Protein AF-A0A432XRM6-F1 (afdb_monomer_lite)

Radius of gyration: 23.57 Å; chains: 1; bounding box: 30×27×76 Å

Structure (mmCIF, N/CA/C/O backbone):
data_AF-A0A432XRM6-F1
#
_entry.id   AF-A0A432XRM6-F1
#
loop_
_atom_site.group_PDB
_atom_site.id
_atom_site.type_symbol
_atom_site.label_atom_id
_atom_site.label_alt_id
_atom_site.label_comp_id
_atom_site.label_asym_id
_atom_site.label_entity_id
_atom_site.label_seq_id
_atom_site.pdbx_PDB_ins_code
_atom_site.Cartn_x
_atom_site.Cartn_y
_atom_site.Cartn_z
_atom_site.occupancy
_atom_site.B_iso_or_equiv
_atom_site.auth_seq_id
_atom_site.auth_comp_id
_atom_site.auth_asym_id
_atom_site.auth_atom_id
_atom_site.pdbx_PDB_model_num
ATOM 1 N N . MET A 1 1 ? -21.441 -2.963 55.999 1.00 61.38 1 MET A N 1
ATOM 2 C CA . MET A 1 1 ? -20.084 -2.467 55.654 1.00 61.38 1 MET A CA 1
ATOM 3 C C . MET A 1 1 ? -19.527 -3.085 54.368 1.00 61.38 1 MET A C 1
ATOM 5 O O . MET A 1 1 ? -19.101 -2.330 53.510 1.00 61.38 1 MET A O 1
ATOM 9 N N . LYS A 1 2 ? -19.586 -4.414 54.171 1.00 67.69 2 LYS A N 1
ATOM 10 C CA . LYS A 1 2 ? -19.103 -5.082 52.938 1.00 67.69 2 LYS A CA 1
ATOM 11 C C . LYS A 1 2 ? -19.787 -4.591 51.649 1.00 67.69 2 LYS A C 1
ATOM 13 O O . LYS A 1 2 ? -19.114 -4.317 50.666 1.00 67.69 2 LYS A O 1
ATOM 18 N N . SER A 1 3 ? -21.107 -4.406 51.684 1.00 74.38 3 SER A N 1
ATOM 19 C CA . SER A 1 3 ? -21.900 -3.942 50.533 1.00 74.38 3 SER A CA 1
ATOM 20 C C . SER A 1 3 ? -21.603 -2.488 50.141 1.00 74.38 3 SER A C 1
ATOM 22 O O . SER A 1 3 ? -21.637 -2.150 48.964 1.00 74.38 3 SER A O 1
ATOM 24 N N . LEU A 1 4 ? -21.264 -1.640 51.121 1.00 82.81 4 LEU A N 1
ATOM 25 C CA . LEU A 1 4 ? -20.875 -0.244 50.890 1.00 82.81 4 LEU A CA 1
ATOM 26 C C . LEU A 1 4 ? -19.469 -0.158 50.280 1.00 82.81 4 LEU A C 1
ATOM 28 O O . LEU A 1 4 ? -19.256 0.591 49.335 1.00 82.81 4 LEU A O 1
ATOM 32 N N . ALA A 1 5 ? -18.532 -0.972 50.776 1.00 84.75 5 ALA A N 1
ATOM 33 C CA . ALA A 1 5 ? -17.195 -1.078 50.197 1.00 84.75 5 ALA A CA 1
ATOM 34 C C . ALA A 1 5 ? -17.243 -1.567 48.739 1.00 84.75 5 ALA A C 1
ATOM 36 O O . ALA A 1 5 ? -16.548 -1.014 47.892 1.00 84.75 5 ALA A O 1
ATOM 37 N N . LEU A 1 6 ? -18.116 -2.537 48.428 1.00 87.38 6 LEU A N 1
ATOM 38 C CA . LEU A 1 6 ? -18.342 -2.981 47.050 1.00 87.38 6 LEU A CA 1
ATOM 39 C C . LEU A 1 6 ? -18.849 -1.840 46.161 1.00 87.38 6 LEU A C 1
ATOM 41 O O . LEU A 1 6 ? -18.297 -1.628 45.090 1.00 87.38 6 LEU A O 1
ATOM 45 N N . ALA A 1 7 ? -19.855 -1.084 46.612 1.00 90.12 7 ALA A N 1
ATOM 46 C CA . ALA A 1 7 ? -20.417 0.022 45.836 1.00 90.12 7 ALA A CA 1
ATOM 47 C C . ALA A 1 7 ? -19.373 1.107 45.518 1.00 90.12 7 ALA A C 1
ATOM 49 O O . ALA A 1 7 ? -19.315 1.595 44.392 1.00 90.12 7 ALA A O 1
ATOM 50 N N . ILE A 1 8 ? -18.512 1.440 46.485 1.00 91.12 8 ILE A N 1
ATOM 51 C CA . ILE A 1 8 ? -17.433 2.419 46.304 1.00 91.12 8 ILE A CA 1
ATOM 52 C C . ILE A 1 8 ? -16.412 1.924 45.273 1.00 91.12 8 ILE A C 1
ATOM 54 O O . ILE A 1 8 ? -16.023 2.686 44.391 1.00 91.12 8 ILE A O 1
ATOM 58 N N . ILE A 1 9 ? -16.014 0.650 45.342 1.00 92.62 9 ILE A N 1
ATOM 59 C CA . ILE A 1 9 ? -15.080 0.050 44.378 1.00 92.62 9 ILE A CA 1
ATOM 60 C C . ILE A 1 9 ? -15.673 0.076 42.965 1.00 92.62 9 ILE A C 1
ATOM 62 O O . ILE A 1 9 ? -14.986 0.467 42.024 1.00 92.62 9 ILE A O 1
ATOM 66 N N . THR A 1 10 ? -16.952 -0.280 42.813 1.00 89.00 10 THR A N 1
ATOM 67 C CA . THR A 1 10 ? -17.626 -0.259 41.510 1.00 89.00 10 THR A CA 1
ATOM 68 C C . THR A 1 10 ? -17.663 1.149 40.923 1.00 89.00 10 THR A C 1
ATOM 70 O O . THR A 1 10 ? -17.358 1.319 39.749 1.00 89.00 10 THR A O 1
ATOM 73 N N . ILE A 1 11 ? -17.978 2.163 41.737 1.00 91.25 11 ILE A N 1
ATOM 74 C CA . ILE A 1 11 ? -17.996 3.569 41.309 1.00 91.25 11 ILE A CA 1
ATOM 75 C C . ILE A 1 11 ? -16.601 4.019 40.862 1.00 91.25 11 ILE A C 1
ATOM 77 O O . ILE A 1 11 ? -16.479 4.676 39.833 1.00 91.25 11 ILE A O 1
ATOM 81 N N . LEU A 1 12 ? -15.547 3.629 41.584 1.00 90.75 12 LEU A N 1
ATOM 82 C CA . LEU A 1 12 ? -14.173 4.029 41.270 1.00 90.75 12 LEU A CA 1
ATOM 83 C C . LEU A 1 12 ? -13.696 3.508 39.904 1.00 90.75 12 LEU A C 1
ATOM 85 O O . LEU A 1 12 ? -12.972 4.207 39.201 1.00 90.75 12 LEU A O 1
ATOM 89 N N . ILE A 1 13 ? -14.128 2.307 39.508 1.00 90.25 13 ILE A N 1
ATOM 90 C CA . ILE A 1 13 ? -13.734 1.674 38.239 1.00 90.25 13 ILE A CA 1
ATOM 91 C C . ILE A 1 13 ? -14.312 2.416 37.023 1.00 90.25 13 ILE A C 1
ATOM 93 O O . ILE A 1 13 ? -13.656 2.486 35.986 1.00 90.25 13 ILE A O 1
ATOM 97 N N . VAL A 1 14 ? -15.500 3.021 37.142 1.00 87.75 14 VAL A N 1
ATOM 98 C CA . VAL A 1 14 ? -16.163 3.733 36.028 1.00 87.75 14 VAL A CA 1
ATOM 99 C C . VAL A 1 14 ? -15.394 4.990 35.603 1.00 87.75 14 VAL A C 1
ATOM 101 O O . VAL A 1 14 ? -15.474 5.402 34.449 1.00 87.75 14 VAL A O 1
ATOM 104 N N . PHE A 1 15 ? -14.612 5.590 36.503 1.00 86.50 15 PHE A N 1
ATOM 105 C CA . PHE A 1 15 ? -13.847 6.807 36.210 1.00 86.50 15 PHE A CA 1
ATOM 106 C C . PHE A 1 15 ? -12.465 6.547 35.597 1.00 86.50 15 PHE A C 1
ATOM 108 O O . PHE A 1 15 ? -11.761 7.498 35.245 1.00 86.50 15 PHE A O 1
ATOM 115 N N . ILE A 1 16 ? -12.069 5.281 35.432 1.00 88.00 16 ILE A N 1
ATOM 116 C CA . ILE A 1 16 ? -10.793 4.919 34.815 1.00 88.00 16 ILE A CA 1
ATOM 117 C C . ILE A 1 16 ? -10.930 5.067 33.294 1.00 88.00 16 ILE A C 1
ATOM 119 O O . ILE A 1 16 ? -11.349 4.152 32.589 1.00 88.00 16 ILE A O 1
ATOM 123 N N . ASN A 1 17 ? -10.573 6.244 32.782 1.00 80.81 17 ASN A N 1
ATOM 124 C CA . ASN A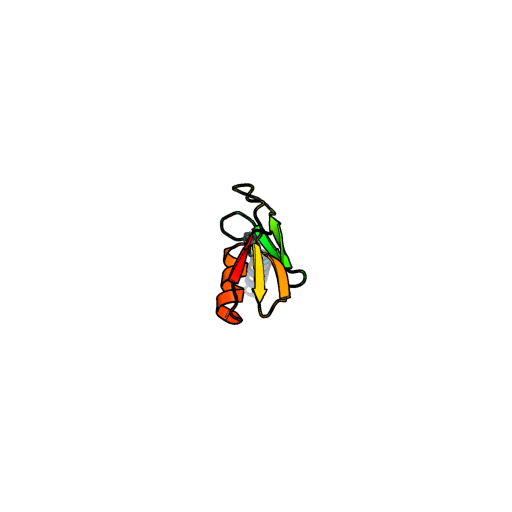 1 17 ? -10.509 6.502 31.348 1.00 80.81 17 ASN A CA 1
ATOM 125 C C . ASN A 1 17 ? -9.132 6.074 30.828 1.00 80.81 17 ASN A C 1
ATOM 127 O O . ASN A 1 17 ? -8.121 6.710 31.123 1.00 80.81 17 ASN A O 1
ATOM 131 N N . VAL A 1 18 ? -9.088 4.983 30.063 1.00 85.06 18 VAL A N 1
ATOM 132 C CA . VAL A 1 18 ? -7.881 4.564 29.343 1.00 85.06 18 VAL A CA 1
ATOM 133 C C . VAL A 1 18 ? -7.795 5.320 28.020 1.00 85.06 18 VAL A C 1
ATOM 135 O O . VAL A 1 18 ? -8.717 5.279 27.207 1.00 85.06 18 VAL A O 1
ATOM 138 N N . ASN A 1 19 ? -6.687 6.026 27.798 1.00 82.88 19 ASN A N 1
ATOM 139 C CA . ASN A 1 19 ? -6.428 6.669 26.514 1.00 82.88 19 ASN A CA 1
ATOM 140 C C . ASN A 1 19 ? -6.092 5.582 25.485 1.00 82.88 19 ASN A C 1
ATOM 142 O O . ASN A 1 19 ? -5.082 4.891 25.617 1.00 82.88 19 ASN A O 1
ATOM 146 N N . ALA A 1 20 ? -6.953 5.408 24.482 1.00 79.69 20 ALA A N 1
ATOM 147 C CA . ALA A 1 20 ? -6.685 4.528 23.353 1.00 79.69 20 ALA A CA 1
ATOM 148 C C . ALA A 1 20 ? -5.887 5.299 22.293 1.00 79.69 20 ALA A C 1
ATOM 150 O O . ALA A 1 20 ? -6.415 6.197 21.638 1.00 79.69 20 ALA A O 1
ATOM 151 N N . GLU A 1 21 ? -4.616 4.944 22.131 1.00 79.50 21 GLU A N 1
ATOM 152 C CA . GLU A 1 21 ? -3.750 5.513 21.097 1.00 79.50 21 GLU A CA 1
ATOM 153 C C . GLU A 1 21 ? -4.231 5.045 19.716 1.00 79.50 21 GLU A C 1
ATOM 155 O O . GLU A 1 21 ? -4.237 3.850 19.402 1.00 79.50 21 GLU A O 1
ATOM 160 N N . ALA A 1 22 ? -4.656 5.984 18.870 1.00 68.56 22 ALA A N 1
ATOM 161 C CA . ALA A 1 22 ? -5.057 5.670 17.506 1.00 68.56 22 ALA A CA 1
ATOM 162 C C . ALA A 1 22 ? -3.823 5.247 16.693 1.00 68.56 22 ALA A C 1
ATOM 164 O O . ALA A 1 22 ? -2.951 6.057 16.379 1.00 68.56 22 ALA A O 1
ATOM 165 N N . HIS A 1 23 ? -3.747 3.965 16.337 1.00 67.81 23 HIS A N 1
ATOM 166 C CA . HIS A 1 23 ? -2.685 3.451 15.476 1.00 67.81 23 HIS A CA 1
ATOM 167 C C . HIS A 1 23 ? -2.727 4.142 14.105 1.00 67.81 23 HIS A C 1
ATOM 169 O O . HIS A 1 23 ? -3.804 4.398 13.559 1.00 67.81 23 HIS A O 1
ATOM 175 N N . SER A 1 24 ? -1.558 4.385 13.502 1.00 64.56 24 SER A N 1
ATOM 176 C CA . SER A 1 24 ? -1.467 4.851 12.118 1.00 64.56 24 SER A CA 1
ATOM 177 C C . SER A 1 24 ? -2.088 3.792 11.203 1.00 64.56 24 SER A C 1
ATOM 179 O O . SER A 1 24 ? -1.545 2.708 10.997 1.00 64.56 24 SER A O 1
ATOM 181 N N . GLY A 1 25 ? -3.303 4.050 10.721 1.00 66.88 25 GLY A N 1
ATOM 182 C CA . GLY A 1 25 ? -4.094 3.056 10.006 1.00 66.88 25 GLY A CA 1
ATOM 183 C C . GLY A 1 25 ? -3.359 2.513 8.783 1.00 66.88 25 GLY A C 1
ATOM 184 O O . GLY A 1 25 ? -3.294 3.200 7.780 1.00 66.88 25 GLY A O 1
ATOM 185 N N . ARG A 1 26 ? -2.808 1.292 8.867 1.00 72.00 26 ARG A N 1
ATOM 186 C CA . ARG A 1 26 ? -2.213 0.464 7.785 1.00 72.00 26 ARG A CA 1
ATOM 187 C C . ARG A 1 26 ? -1.398 1.211 6.705 1.00 72.00 26 ARG A C 1
ATOM 189 O O . ARG A 1 26 ? -1.257 0.699 5.594 1.00 72.00 26 ARG A O 1
ATOM 196 N N . THR A 1 27 ? -0.848 2.386 7.006 1.00 78.12 27 THR A N 1
ATOM 197 C CA . THR A 1 27 ? -0.014 3.158 6.086 1.00 78.12 27 THR A CA 1
ATOM 198 C C . THR A 1 27 ? 1.422 2.652 6.133 1.00 78.12 27 THR A C 1
ATOM 200 O O . THR A 1 27 ? 1.912 2.244 7.183 1.00 78.12 27 THR A O 1
ATOM 203 N N . ASN A 1 28 ? 2.116 2.682 5.001 1.00 76.50 28 ASN A N 1
ATOM 204 C CA . ASN A 1 28 ? 3.537 2.373 4.911 1.00 76.50 28 ASN A CA 1
ATOM 205 C C . ASN A 1 28 ? 4.400 3.449 5.606 1.00 76.50 28 ASN A C 1
ATOM 207 O O . ASN A 1 28 ? 3.894 4.461 6.094 1.00 76.50 28 ASN A O 1
ATOM 211 N N . ALA A 1 29 ? 5.721 3.251 5.615 1.00 74.75 29 ALA A N 1
ATOM 212 C CA . ALA A 1 29 ? 6.672 4.183 6.232 1.00 74.75 29 ALA A CA 1
ATOM 213 C C . ALA A 1 29 ? 6.615 5.616 5.657 1.00 74.75 29 ALA A C 1
ATOM 215 O O . ALA A 1 29 ? 7.005 6.560 6.342 1.00 74.75 29 ALA A O 1
ATOM 216 N N . ALA A 1 30 ? 6.098 5.786 4.434 1.00 75.94 30 ALA A N 1
ATOM 217 C CA . ALA A 1 30 ? 5.901 7.090 3.804 1.00 75.94 30 ALA A CA 1
ATOM 218 C C . ALA A 1 30 ? 4.589 7.784 4.228 1.00 75.94 30 ALA A C 1
ATOM 220 O O . ALA A 1 30 ? 4.396 8.949 3.897 1.00 75.94 30 ALA A O 1
ATOM 221 N N . GLY A 1 31 ? 3.701 7.111 4.972 1.00 80.50 31 GLY A N 1
ATOM 222 C CA . GLY A 1 31 ? 2.399 7.652 5.384 1.00 80.50 31 GLY A CA 1
ATOM 223 C C . GLY A 1 31 ? 1.279 7.440 4.358 1.00 80.50 31 GLY A C 1
ATOM 224 O O . GLY A 1 31 ? 0.290 8.180 4.349 1.00 80.50 31 GLY A O 1
ATOM 225 N N . CYS A 1 32 ? 1.425 6.431 3.494 1.00 82.69 32 CYS A N 1
ATOM 226 C CA . CYS A 1 32 ? 0.509 6.147 2.393 1.00 82.69 32 CYS A CA 1
ATOM 227 C C . CYS A 1 32 ? 0.020 4.700 2.388 1.00 82.69 32 CYS A C 1
ATOM 229 O O . CYS A 1 32 ? 0.665 3.815 2.946 1.00 82.69 32 CYS A O 1
ATOM 231 N N . HIS A 1 33 ? -1.102 4.424 1.731 1.00 81.88 33 HIS A N 1
ATOM 232 C CA . HIS A 1 33 ? -1.596 3.061 1.565 1.00 81.88 33 HIS A CA 1
ATOM 233 C C . HIS A 1 33 ? -2.303 2.863 0.226 1.00 81.88 33 HIS A C 1
ATOM 235 O O . HIS A 1 33 ? -2.793 3.805 -0.393 1.00 81.88 33 HIS A O 1
ATOM 241 N N . THR A 1 34 ? -2.357 1.605 -0.202 1.00 78.56 34 THR A N 1
ATOM 242 C CA . THR A 1 34 ? -3.118 1.175 -1.374 1.00 78.56 34 THR A CA 1
ATOM 243 C C . THR A 1 34 ? -4.489 0.687 -0.918 1.00 78.56 34 THR A C 1
ATOM 245 O O . THR A 1 34 ? -4.589 -0.194 -0.061 1.0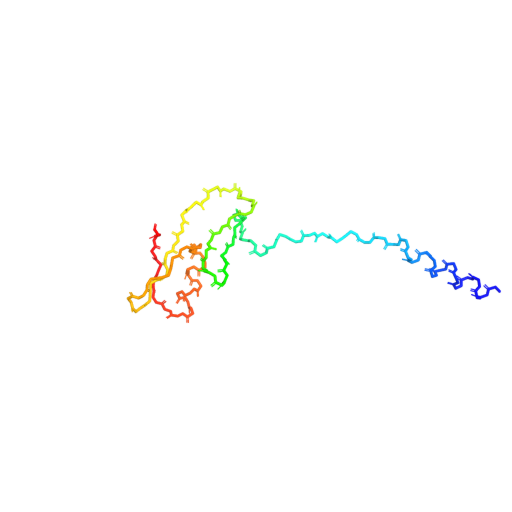0 78.56 34 THR A O 1
ATOM 248 N N . ASN A 1 35 ? -5.557 1.215 -1.510 1.00 77.75 35 ASN A N 1
ATOM 249 C CA . ASN A 1 35 ? -6.904 0.706 -1.300 1.00 77.75 35 ASN A CA 1
ATOM 250 C C . ASN A 1 35 ? -7.056 -0.669 -1.976 1.00 77.75 35 ASN A C 1
ATOM 252 O O . ASN A 1 35 ? -6.970 -0.773 -3.194 1.00 77.75 35 ASN A O 1
ATOM 256 N N . ASN A 1 36 ? -7.332 -1.726 -1.209 1.00 74.94 36 ASN A N 1
ATOM 257 C CA . ASN A 1 36 ? -7.467 -3.083 -1.760 1.00 74.94 36 ASN A CA 1
ATOM 258 C C . ASN A 1 36 ? -8.681 -3.267 -2.687 1.00 74.94 36 ASN A C 1
ATOM 260 O O . ASN A 1 36 ? -8.690 -4.189 -3.497 1.00 74.94 36 ASN A O 1
ATOM 264 N N . LYS A 1 37 ? -9.709 -2.418 -2.569 1.00 73.88 37 LYS A N 1
ATOM 265 C CA . LYS A 1 37 ? -10.916 -2.482 -3.400 1.00 73.88 37 LYS A CA 1
ATOM 266 C C . LYS A 1 37 ? -10.686 -1.848 -4.769 1.00 73.88 37 LYS A C 1
ATOM 268 O O . LYS A 1 37 ? -11.110 -2.410 -5.773 1.00 73.88 37 LYS A O 1
ATOM 273 N N . THR A 1 38 ? -10.037 -0.684 -4.810 1.00 75.19 38 THR A N 1
ATOM 274 C CA . THR A 1 38 ? -9.858 0.085 -6.055 1.00 75.19 38 THR A CA 1
ATOM 275 C C . THR A 1 38 ? -8.470 -0.067 -6.672 1.00 75.19 38 THR A C 1
ATOM 277 O O . THR A 1 38 ? -8.333 0.061 -7.880 1.00 75.19 38 THR A O 1
ATOM 280 N N . GLY A 1 39 ? -7.453 -0.380 -5.870 1.00 72.56 39 GLY A N 1
ATOM 281 C CA . GLY A 1 39 ? -6.043 -0.364 -6.263 1.00 72.56 39 GLY A CA 1
ATOM 282 C C . GLY A 1 39 ? -5.361 0.993 -6.081 1.00 72.56 39 GLY A C 1
ATOM 283 O O . GLY A 1 39 ? -4.154 1.063 -6.247 1.00 72.56 39 GLY A O 1
ATOM 284 N N . ASN A 1 40 ? -6.089 2.048 -5.693 1.00 74.94 40 ASN A N 1
ATOM 285 C CA . ASN A 1 40 ? -5.539 3.405 -5.633 1.00 74.94 40 ASN A CA 1
ATOM 286 C C . ASN A 1 40 ? -4.623 3.616 -4.421 1.00 74.94 40 ASN A C 1
ATOM 288 O O . ASN A 1 40 ? -5.034 3.410 -3.274 1.00 74.94 40 ASN A O 1
ATOM 292 N N . TYR A 1 41 ? -3.421 4.119 -4.674 1.00 81.19 41 TYR A N 1
ATOM 293 C CA . TYR A 1 41 ? -2.458 4.555 -3.673 1.00 81.19 41 TYR A CA 1
ATOM 294 C C . TYR A 1 41 ? -2.677 6.021 -3.322 1.00 81.19 41 TYR A C 1
ATOM 296 O O . TYR A 1 41 ? -2.712 6.885 -4.194 1.00 81.19 41 TYR A O 1
ATOM 304 N N . HIS A 1 42 ? -2.839 6.299 -2.033 1.00 82.00 42 HIS A N 1
ATOM 305 C CA . HIS A 1 42 ? -2.995 7.657 -1.529 1.00 82.00 42 HIS A CA 1
ATOM 306 C C . HIS A 1 42 ? -2.388 7.801 -0.135 1.00 82.00 42 HIS A C 1
ATOM 308 O O . HIS A 1 42 ? -2.198 6.827 0.601 1.00 82.00 42 HIS A O 1
ATOM 314 N N . CYS A 1 43 ? -2.061 9.040 0.215 1.00 81.50 43 CYS A N 1
ATOM 315 C CA . CYS A 1 43 ? -1.345 9.385 1.434 1.00 81.50 43 CYS A CA 1
ATOM 316 C C . CYS A 1 43 ? -2.229 10.209 2.365 1.00 81.50 43 CYS A C 1
ATOM 318 O O . CYS A 1 43 ? -2.913 11.120 1.910 1.00 81.50 43 CYS A O 1
ATOM 320 N N . HIS A 1 44 ? -2.193 9.901 3.662 1.00 79.12 44 HIS A N 1
ATOM 321 C CA . HIS A 1 44 ? -2.921 10.665 4.683 1.00 79.12 44 HIS A CA 1
ATOM 322 C C . HIS A 1 44 ? -2.011 11.621 5.461 1.00 79.12 44 HIS A C 1
ATOM 324 O O . HIS A 1 44 ? -2.491 12.639 5.935 1.00 79.12 44 HIS A O 1
ATOM 330 N N . ASN A 1 45 ? -0.711 11.315 5.564 1.00 74.06 45 ASN A N 1
ATOM 331 C CA . ASN A 1 45 ? 0.310 12.147 6.212 1.00 74.06 45 ASN A CA 1
ATOM 332 C C . ASN A 1 45 ? 1.667 11.877 5.550 1.00 74.06 45 ASN A C 1
ATOM 334 O O . ASN A 1 45 ? 2.533 11.225 6.136 1.00 74.06 45 ASN A O 1
ATOM 338 N N . ALA A 1 46 ? 1.815 12.282 4.286 1.00 69.06 46 ALA A N 1
ATOM 339 C CA . ALA A 1 46 ? 3.020 11.984 3.521 1.00 69.06 46 ALA A CA 1
ATOM 340 C C . ALA A 1 46 ? 4.247 12.608 4.206 1.00 69.06 46 ALA A C 1
ATOM 342 O O . ALA A 1 46 ? 4.403 13.827 4.208 1.00 69.06 46 ALA A O 1
ATOM 343 N N . LYS A 1 47 ? 5.130 11.779 4.781 1.00 69.94 47 LYS A N 1
ATOM 344 C CA . LYS A 1 47 ? 6.418 12.261 5.319 1.00 69.94 47 LYS A CA 1
ATOM 345 C C . LYS A 1 47 ? 7.340 12.737 4.198 1.00 69.94 47 LYS A C 1
ATOM 347 O O . LYS A 1 47 ? 8.197 13.587 4.409 1.00 69.94 47 LYS A O 1
ATOM 352 N N . THR A 1 48 ? 7.149 12.177 3.010 1.00 62.75 48 THR A N 1
ATOM 353 C CA . THR A 1 48 ? 7.788 12.574 1.760 1.00 62.75 48 THR A CA 1
ATOM 354 C C . THR A 1 48 ? 6.725 12.442 0.671 1.00 62.75 48 THR A C 1
ATOM 356 O O . THR A 1 48 ? 6.092 11.385 0.588 1.00 62.75 48 THR A O 1
ATOM 359 N N . PRO A 1 49 ? 6.455 13.485 -0.131 1.00 59.41 49 PRO A N 1
ATOM 360 C CA . PRO A 1 49 ? 5.472 13.401 -1.199 1.00 59.41 49 PRO A CA 1
ATOM 361 C C . PRO A 1 49 ? 6.044 12.551 -2.337 1.00 59.41 49 PRO A C 1
ATOM 363 O O . PRO A 1 49 ? 6.649 13.062 -3.271 1.00 59.41 49 PRO A O 1
ATOM 366 N N . THR A 1 50 ? 5.876 11.234 -2.246 1.00 64.31 50 THR A N 1
ATOM 367 C CA . THR A 1 50 ? 6.179 10.326 -3.353 1.00 64.31 50 THR A CA 1
ATOM 368 C C . THR A 1 50 ? 4.890 10.051 -4.112 1.00 64.31 50 THR A C 1
ATOM 370 O O . THR A 1 50 ? 4.065 9.240 -3.691 1.00 64.31 50 THR A O 1
ATOM 373 N N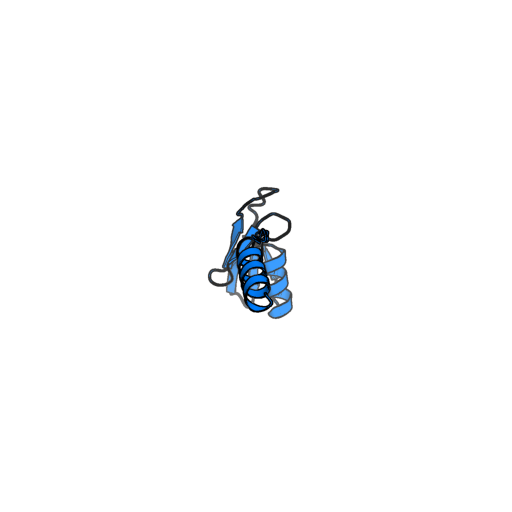 . THR A 1 51 ? 4.718 10.756 -5.228 1.00 68.25 51 THR A N 1
ATOM 374 C CA . THR A 1 51 ? 3.599 10.614 -6.172 1.00 68.25 51 THR A CA 1
ATOM 375 C C . THR A 1 51 ? 3.796 9.483 -7.176 1.00 68.25 51 THR A C 1
ATOM 377 O O . THR A 1 51 ? 2.839 9.121 -7.858 1.00 68.25 51 THR A O 1
ATOM 380 N N . THR A 1 52 ? 4.997 8.902 -7.269 1.00 77.88 52 THR A N 1
ATOM 381 C CA . THR A 1 52 ? 5.254 7.782 -8.178 1.00 77.88 52 THR A CA 1
ATOM 382 C C . THR A 1 52 ? 4.439 6.572 -7.748 1.00 77.88 52 THR A C 1
ATOM 384 O O . THR A 1 52 ? 4.658 5.982 -6.685 1.00 77.88 52 THR A O 1
ATOM 387 N N . THR A 1 53 ? 3.488 6.208 -8.598 1.00 85.38 53 THR A N 1
ATOM 388 C CA . THR A 1 53 ? 2.730 4.968 -8.484 1.00 85.38 53 THR A CA 1
ATOM 389 C C . THR A 1 53 ? 3.243 3.973 -9.514 1.00 85.38 53 THR A C 1
ATOM 391 O O . THR A 1 53 ? 3.963 4.335 -10.439 1.00 85.38 53 THR A O 1
ATOM 394 N N . TYR A 1 54 ? 2.894 2.709 -9.325 1.00 89.25 54 TYR A N 1
ATOM 395 C CA . TYR A 1 54 ? 3.330 1.608 -10.162 1.00 89.25 54 TYR A CA 1
ATOM 396 C C . TYR A 1 54 ? 2.129 0.827 -10.680 1.00 89.25 54 TYR A C 1
ATOM 398 O O . TYR A 1 54 ? 1.118 0.665 -9.981 1.00 89.25 54 TYR A O 1
ATOM 406 N N . CYS A 1 55 ? 2.289 0.270 -11.872 1.00 91.62 55 CYS A N 1
ATOM 407 C CA . CYS A 1 55 ? 1.407 -0.717 -12.454 1.00 91.62 55 CYS A CA 1
ATOM 408 C C . CYS A 1 55 ? 1.963 -2.129 -12.278 1.00 91.62 55 CYS A C 1
ATOM 410 O O . CYS A 1 55 ? 3.136 -2.393 -12.540 1.00 91.62 55 CYS A O 1
ATOM 412 N N . HIS A 1 56 ? 1.095 -3.052 -11.866 1.00 93.12 56 HIS A N 1
ATOM 413 C CA . HIS A 1 56 ? 1.334 -4.488 -11.940 1.00 93.12 56 HIS A CA 1
ATOM 414 C C . HIS A 1 56 ? 0.834 -4.998 -13.289 1.00 93.12 56 HIS A C 1
ATOM 416 O O . HIS A 1 56 ? -0.349 -4.855 -13.606 1.00 93.12 56 HIS A O 1
ATOM 422 N N . VAL A 1 57 ? 1.740 -5.577 -14.077 1.00 94.88 57 VAL A N 1
ATOM 423 C CA . VAL A 1 57 ? 1.438 -6.141 -15.394 1.00 94.88 57 VAL A CA 1
ATOM 424 C C . VAL A 1 57 ? 1.534 -7.659 -15.326 1.00 94.88 57 VAL A C 1
ATOM 426 O O . VAL A 1 57 ? 2.588 -8.211 -15.004 1.00 94.88 57 VAL A O 1
ATOM 429 N N . PHE A 1 58 ? 0.435 -8.338 -15.650 1.00 95.56 58 PHE A N 1
ATOM 430 C CA . PHE A 1 58 ? 0.357 -9.796 -15.694 1.00 95.56 58 PHE A CA 1
ATOM 431 C C . PHE A 1 58 ? -0.502 -10.253 -16.878 1.00 95.56 58 PHE A C 1
ATOM 433 O O . PHE A 1 58 ? -1.634 -9.799 -17.036 1.00 95.56 58 PHE A O 1
ATOM 440 N N . ASN A 1 59 ? 0.045 -11.137 -17.723 1.00 93.25 59 ASN A N 1
ATOM 441 C CA . ASN A 1 59 ? -0.614 -11.660 -18.930 1.00 93.25 59 ASN A CA 1
ATOM 442 C C . ASN A 1 59 ? -1.267 -10.571 -19.808 1.00 93.25 59 ASN A C 1
ATOM 444 O O . ASN A 1 59 ? -2.405 -10.710 -20.248 1.00 93.25 59 ASN A O 1
ATOM 448 N N . GLY A 1 60 ? -0.568 -9.452 -20.022 1.00 89.88 60 GLY A N 1
ATOM 449 C CA . GLY A 1 60 ? -1.055 -8.337 -20.846 1.00 89.88 60 GLY A CA 1
ATOM 450 C C . GLY A 1 60 ? -2.116 -7.445 -20.186 1.00 89.88 60 GLY A C 1
ATOM 451 O O . GLY A 1 60 ? -2.494 -6.435 -20.768 1.00 89.88 60 GLY A O 1
ATOM 452 N N . THR A 1 61 ? -2.569 -7.761 -18.968 1.00 90.81 61 THR A N 1
ATOM 453 C CA . THR A 1 61 ? -3.443 -6.882 -18.179 1.00 90.81 61 THR A CA 1
ATOM 454 C C . THR A 1 61 ? -2.598 -6.013 -17.255 1.00 90.81 61 THR A C 1
ATOM 456 O O . THR A 1 61 ? -1.759 -6.530 -16.518 1.00 90.81 61 THR A O 1
ATOM 459 N N . SER A 1 62 ? -2.840 -4.700 -17.271 1.00 92.31 62 SER A N 1
ATOM 460 C CA . SER A 1 62 ? -2.190 -3.738 -16.377 1.00 92.31 62 SER A CA 1
ATOM 461 C C . SER A 1 62 ? -3.174 -3.230 -15.325 1.00 92.31 62 SER A C 1
ATOM 463 O O . SER A 1 62 ? -4.289 -2.820 -15.654 1.00 92.31 62 SER A O 1
ATOM 465 N N . ARG A 1 63 ? -2.772 -3.254 -14.051 1.00 88.50 63 ARG A N 1
ATOM 466 C CA . ARG A 1 63 ? -3.486 -2.597 -12.947 1.00 88.50 63 ARG A CA 1
ATOM 467 C C . ARG A 1 63 ? -2.553 -1.589 -12.294 1.00 88.50 63 ARG A C 1
ATOM 469 O O . ARG A 1 63 ? -1.486 -1.975 -11.833 1.00 88.50 63 ARG A O 1
ATOM 476 N N . CYS A 1 64 ? -2.958 -0.326 -12.249 1.00 87.50 64 CYS A N 1
ATOM 477 C CA . CYS A 1 64 ? -2.107 0.792 -11.839 1.00 87.50 64 CYS A CA 1
ATOM 478 C C . CYS A 1 64 ? -2.526 1.412 -10.511 1.00 87.50 64 CYS A C 1
ATOM 480 O O . CYS A 1 64 ? -3.586 1.103 -9.965 1.00 87.50 64 CYS A O 1
ATOM 482 N N . GLY A 1 65 ? -1.679 2.317 -10.021 1.00 82.69 65 GLY A N 1
ATOM 483 C CA . GLY A 1 65 ? -1.943 3.079 -8.811 1.00 82.69 65 GLY A CA 1
ATOM 484 C C . GLY A 1 65 ? -1.404 2.423 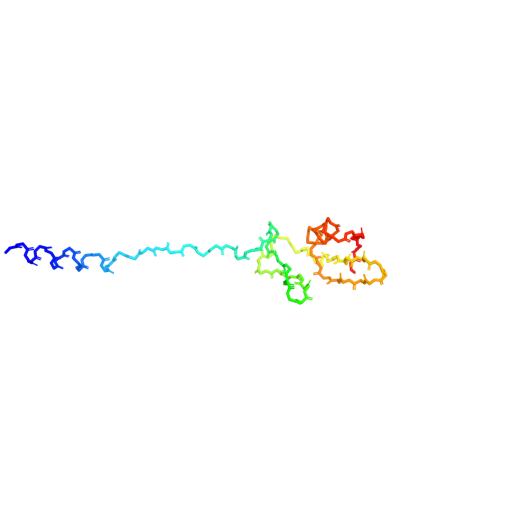-7.549 1.00 82.69 65 GLY A C 1
ATOM 485 O O . GLY A 1 65 ? -1.868 2.771 -6.480 1.00 82.69 65 GLY A O 1
ATOM 486 N N . TYR A 1 66 ? -0.439 1.505 -7.631 1.00 82.62 66 TYR A N 1
ATOM 487 C CA . TYR A 1 66 ? 0.149 0.850 -6.461 1.00 82.62 66 TYR A CA 1
ATOM 488 C C . TYR A 1 66 ? 1.396 1.577 -5.949 1.00 82.62 66 TYR A C 1
ATOM 490 O O . TYR A 1 66 ? 2.156 2.154 -6.721 1.00 82.62 66 TYR A O 1
ATOM 498 N N . ALA A 1 67 ? 1.694 1.454 -4.654 1.00 83.19 67 ALA A N 1
ATOM 499 C CA . ALA A 1 67 ? 3.070 1.636 -4.190 1.00 83.19 67 ALA A CA 1
ATOM 500 C C . ALA A 1 67 ? 3.971 0.546 -4.795 1.00 83.19 67 ALA A C 1
ATOM 502 O O . ALA A 1 67 ? 3.509 -0.581 -4.998 1.00 83.19 67 ALA A O 1
ATOM 503 N N . TYR A 1 68 ? 5.271 0.812 -4.954 1.00 85.62 68 TYR A N 1
ATOM 504 C CA . TYR A 1 68 ? 6.220 -0.203 -5.432 1.00 85.62 68 TYR A CA 1
ATOM 505 C C . TYR A 1 68 ? 6.150 -1.511 -4.628 1.00 85.62 68 TYR A C 1
ATOM 507 O O . TYR A 1 68 ? 6.074 -2.603 -5.188 1.00 85.62 68 TYR A O 1
ATOM 515 N N . SER A 1 69 ? 6.084 -1.406 -3.297 1.00 84.00 69 SER A N 1
ATOM 516 C CA . SER A 1 69 ? 5.988 -2.560 -2.397 1.00 84.00 69 SER A CA 1
ATOM 517 C C . SER A 1 69 ? 4.681 -3.342 -2.556 1.00 84.00 69 SER A C 1
ATOM 519 O O . SER A 1 69 ? 4.686 -4.572 -2.483 1.00 84.00 69 SER A O 1
ATOM 521 N N . SER A 1 70 ? 3.564 -2.650 -2.808 1.00 85.19 70 SER A N 1
ATOM 522 C CA . SER A 1 70 ? 2.278 -3.285 -3.115 1.00 85.19 70 SER A CA 1
ATOM 523 C C . SER A 1 70 ? 2.328 -3.998 -4.465 1.00 85.19 70 SER A C 1
ATOM 525 O O . SER A 1 70 ? 1.895 -5.144 -4.552 1.00 85.19 70 SER A O 1
ATOM 527 N N . CYS A 1 71 ? 2.919 -3.372 -5.485 1.00 89.69 71 CYS A N 1
ATOM 528 C CA . CYS A 1 71 ? 3.107 -4.007 -6.783 1.00 89.69 71 CYS A CA 1
ATOM 529 C C . CYS A 1 71 ? 3.985 -5.264 -6.670 1.00 89.69 71 CYS A C 1
ATOM 531 O O . CYS A 1 71 ? 3.597 -6.337 -7.123 1.00 89.69 71 CYS A O 1
ATOM 533 N N . GLN A 1 72 ? 5.116 -5.190 -5.966 1.00 92.88 72 GLN A N 1
ATOM 534 C CA . GLN A 1 72 ? 5.976 -6.352 -5.735 1.00 92.88 72 GLN A CA 1
ATOM 535 C C . GLN A 1 72 ? 5.279 -7.480 -4.957 1.00 92.88 72 GLN A C 1
ATOM 537 O O . GLN A 1 72 ? 5.568 -8.656 -5.173 1.00 92.88 72 GLN A O 1
ATOM 542 N N . ALA A 1 73 ? 4.362 -7.164 -4.039 1.00 90.31 73 ALA A N 1
ATOM 543 C CA . ALA A 1 73 ? 3.549 -8.184 -3.378 1.00 90.31 73 ALA A CA 1
ATOM 544 C C . ALA A 1 73 ? 2.623 -8.911 -4.367 1.00 90.31 73 ALA A C 1
ATOM 546 O O . ALA A 1 73 ? 2.476 -10.129 -4.268 1.00 90.31 73 ALA A O 1
ATOM 547 N N . LEU A 1 74 ? 2.054 -8.190 -5.340 1.00 90.31 74 LEU A N 1
ATOM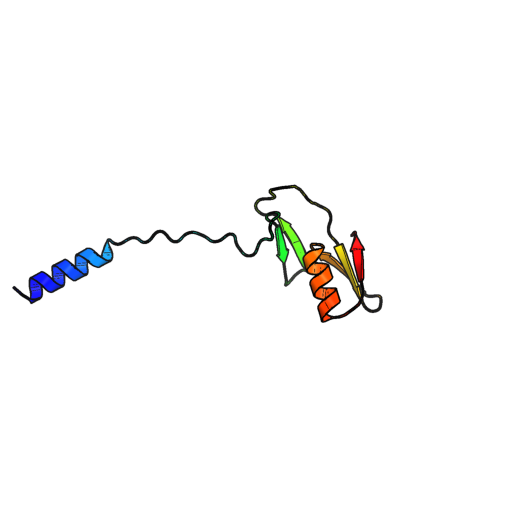 548 C CA . LEU A 1 74 ? 1.280 -8.790 -6.428 1.00 90.31 74 LEU A CA 1
ATOM 549 C C . LEU A 1 74 ? 2.164 -9.656 -7.326 1.00 90.31 74 LEU A C 1
ATOM 551 O O . LEU A 1 74 ? 1.779 -10.783 -7.612 1.00 90.31 74 LEU A O 1
ATOM 555 N N . VAL A 1 75 ? 3.371 -9.197 -7.674 1.00 94.62 75 VAL A N 1
ATOM 556 C CA . VAL A 1 75 ? 4.342 -9.995 -8.443 1.00 94.62 75 VAL A CA 1
ATOM 557 C C . VAL A 1 75 ? 4.697 -11.295 -7.723 1.00 94.62 75 VAL A C 1
ATOM 559 O O . VAL A 1 75 ? 4.651 -12.360 -8.326 1.00 94.62 75 VAL A O 1
ATOM 562 N N . ARG A 1 76 ? 4.972 -11.255 -6.414 1.00 95.31 76 ARG A N 1
ATOM 563 C CA . ARG A 1 76 ? 5.258 -12.473 -5.631 1.00 95.31 76 ARG A CA 1
ATOM 564 C C . ARG A 1 76 ? 4.077 -13.441 -5.566 1.00 95.31 76 ARG A C 1
ATOM 566 O O . ARG A 1 76 ? 4.288 -14.641 -5.446 1.00 95.31 76 ARG A O 1
ATOM 573 N N . LYS A 1 77 ? 2.845 -12.928 -5.601 1.00 93.88 77 LYS A N 1
ATOM 574 C CA . LYS A 1 77 ? 1.625 -13.734 -5.470 1.00 93.88 77 LYS A CA 1
ATOM 575 C C . LYS A 1 77 ? 1.109 -14.273 -6.807 1.00 93.88 77 LYS A C 1
ATOM 577 O O . LYS A 1 77 ? 0.553 -15.365 -6.841 1.00 93.88 77 LYS A O 1
ATOM 582 N N . HIS A 1 78 ? 1.244 -13.495 -7.875 1.00 94.31 78 HIS A N 1
ATOM 583 C CA . HIS A 1 78 ? 0.603 -13.744 -9.166 1.00 94.31 78 HIS A CA 1
ATOM 584 C C . HIS A 1 78 ? 1.593 -13.842 -10.335 1.00 94.31 78 HIS A C 1
ATOM 586 O O . HIS A 1 78 ? 1.197 -14.270 -11.409 1.00 94.31 78 HIS A O 1
ATOM 592 N N . GLY A 1 79 ? 2.865 -13.481 -10.152 1.00 94.62 79 GLY A N 1
ATOM 593 C CA . GLY A 1 79 ? 3.843 -13.336 -11.232 1.00 94.62 79 GLY A CA 1
ATOM 594 C C . GLY A 1 79 ? 3.746 -11.980 -11.941 1.00 94.62 79 GLY A C 1
ATOM 595 O O . GLY A 1 79 ? 3.073 -11.062 -11.470 1.00 94.62 79 GLY A O 1
ATOM 596 N N . GLY A 1 80 ? 4.421 -11.841 -13.084 1.00 95.19 80 GLY A N 1
ATOM 597 C CA . GLY A 1 80 ? 4.454 -10.595 -13.860 1.00 95.19 80 GLY A CA 1
ATOM 598 C C . GLY A 1 80 ? 5.561 -9.634 -13.420 1.00 95.19 80 GLY A C 1
ATOM 599 O O . GLY A 1 80 ? 6.576 -10.062 -12.872 1.00 95.19 80 GLY A O 1
ATOM 600 N N . TYR A 1 81 ? 5.380 -8.338 -13.674 1.00 96.25 81 TYR A N 1
ATOM 601 C CA . TYR A 1 81 ? 6.364 -7.309 -13.325 1.00 96.25 81 TYR A CA 1
ATOM 602 C C . TYR A 1 81 ? 5.711 -5.984 -12.922 1.00 96.25 81 TYR A C 1
ATOM 604 O O . TYR A 1 81 ? 4.515 -5.763 -13.125 1.00 96.25 81 TYR A O 1
ATOM 612 N N . CYS A 1 82 ? 6.521 -5.116 -12.318 1.00 94.69 82 CYS A N 1
ATOM 613 C CA . CYS A 1 82 ? 6.145 -3.755 -11.958 1.00 94.69 82 CYS A CA 1
ATOM 614 C C . CYS A 1 82 ? 6.743 -2.766 -12.951 1.00 94.69 82 CYS A C 1
ATOM 616 O O . CYS A 1 82 ? 7.919 -2.875 -13.291 1.00 94.69 82 CYS A O 1
ATOM 618 N N . THR A 1 83 ? 5.954 -1.786 -13.365 1.00 94.44 83 THR A N 1
ATOM 619 C CA . THR A 1 83 ? 6.407 -0.630 -14.147 1.00 94.44 83 THR A CA 1
ATOM 620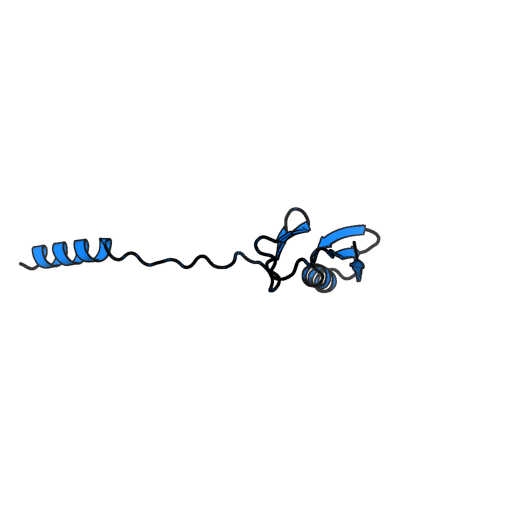 C C . THR A 1 83 ? 5.849 0.644 -13.520 1.00 94.44 83 THR A C 1
ATOM 622 O O . THR A 1 83 ? 4.880 0.566 -12.767 1.00 94.44 83 THR A O 1
ATOM 625 N N . GLU A 1 84 ? 6.488 1.787 -13.736 1.00 91.50 84 GLU A N 1
ATOM 626 C CA . GLU A 1 84 ? 5.959 3.072 -13.263 1.00 91.50 84 GLU A CA 1
ATOM 627 C C . GLU A 1 84 ? 4.663 3.404 -14.023 1.00 91.50 84 GLU A C 1
ATOM 629 O O . GLU A 1 84 ? 4.533 3.039 -15.195 1.00 91.50 84 GLU A O 1
ATOM 634 N N . SER A 1 85 ? 3.682 3.997 -13.331 1.00 80.44 85 SER A N 1
ATOM 635 C CA . SER A 1 85 ? 2.403 4.408 -13.936 1.00 80.44 85 SER A CA 1
ATOM 636 C C . SER A 1 85 ? 2.542 5.639 -14.821 1.00 80.44 85 SER A C 1
ATOM 638 O O . SER A 1 85 ? 3.307 6.549 -14.429 1.00 80.44 85 SER A O 1
#

Foldseek 3Di:
DVVVVVVVVVVVVVPPDDDDDDPLPPADPQQWDADPVQRAIDHDDGPDPDPWKKWQDDPNDTDIHHDPVRSVVCCVVPNGDIDTD

InterPro domains:
  IPR047773 YHYH domain, bacterial [NF033223] (20-44)

Secondary structure (DSSP, 8-state):
-HHHHHHHHHHHHHT----------S--TTSEEE-TTT--EEESS-SS-----EEEEETTEEEEEE-HHHHHHHHHHH--EEEE-

Organism: NCBI:txid1449799

Sequence (85 aa):
MKSLALAIITILIVFINVNAEAHSGRTNAAGCHTNNKTGNYHCHNAKTPTTTTYCHVFNGTSRCGYAYSSCQALVRKHGGYCTES

pLDDT: mean 82.76, std 9.45, range [59.41, 96.25]